Protein AF-A0A528FHM2-F1 (afdb_monomer_lite)

Radius of gyration: 18.12 Å; chains: 1; bounding box: 35×26×55 Å

Sequence (75 aa):
VRSSDSESLRVVGSIVSMLVAPENPGAVLAALTDPRTSIVTLTITEKAYLRAAGGGLDTAHPDIVHDLANPRTPR

Foldseek 3Di:
DDDPVDDDDDDDDPDPDDDDCVVPVPVVVCQVPPPPPPDDDDPPDPCVQCADPVGHHPCVPPQNVVCVVPVPRGD

Structure (mmCIF, N/CA/C/O backbone):
data_AF-A0A528FHM2-F1
#
_entry.id   AF-A0A528FHM2-F1
#
loop_
_atom_site.group_PDB
_atom_site.id
_atom_site.type_symbol
_atom_site.label_atom_id
_atom_site.label_alt_id
_atom_site.label_comp_id
_atom_site.label_asym_id
_atom_site.label_entity_id
_atom_site.label_seq_id
_atom_site.pdbx_PDB_ins_code
_atom_site.Cartn_x
_atom_site.Cartn_y
_atom_site.Cartn_z
_atom_site.occupancy
_atom_site.B_iso_or_equiv
_atom_site.auth_seq_id
_atom_site.auth_comp_id
_atom_site.auth_asym_id
_atom_site.auth_atom_id
_atom_site.pdbx_PDB_model_num
ATOM 1 N N . VAL A 1 1 ? 3.132 3.544 27.201 1.00 80.19 1 VAL A N 1
ATOM 2 C CA . VAL A 1 1 ? 4.243 4.483 27.496 1.00 80.19 1 VAL A CA 1
ATOM 3 C C . VAL A 1 1 ? 5.273 3.737 28.315 1.00 80.19 1 VAL A C 1
ATOM 5 O O . VAL A 1 1 ? 4.869 3.039 29.233 1.00 80.19 1 VAL A O 1
ATOM 8 N N . ARG A 1 2 ? 6.556 3.831 27.963 1.00 89.44 2 ARG A N 1
ATOM 9 C CA . ARG A 1 2 ? 7.658 3.265 28.750 1.00 89.44 2 ARG A CA 1
ATOM 10 C C . ARG A 1 2 ? 8.640 4.381 29.097 1.00 89.44 2 ARG A C 1
ATOM 12 O O . ARG A 1 2 ? 9.027 5.133 28.205 1.00 89.44 2 ARG A O 1
ATOM 19 N N . SER A 1 3 ? 9.014 4.471 30.366 1.00 92.38 3 SER A N 1
ATOM 20 C CA . SER A 1 3 ? 10.107 5.288 30.900 1.00 92.38 3 SER A CA 1
ATOM 21 C C . SER A 1 3 ? 10.925 4.450 31.893 1.00 92.38 3 SER A C 1
ATOM 23 O O . SER A 1 3 ? 10.559 3.310 32.173 1.00 92.38 3 SER A O 1
ATOM 25 N N . SER A 1 4 ? 12.031 4.988 32.417 1.00 92.12 4 SER A N 1
ATOM 26 C CA . SER A 1 4 ? 12.859 4.323 33.441 1.00 92.12 4 SER A CA 1
ATOM 27 C C . SER A 1 4 ? 12.062 3.870 34.667 1.00 92.12 4 SER A C 1
ATOM 29 O O . SER A 1 4 ? 12.344 2.812 35.218 1.00 92.12 4 SER A O 1
ATOM 31 N N . AS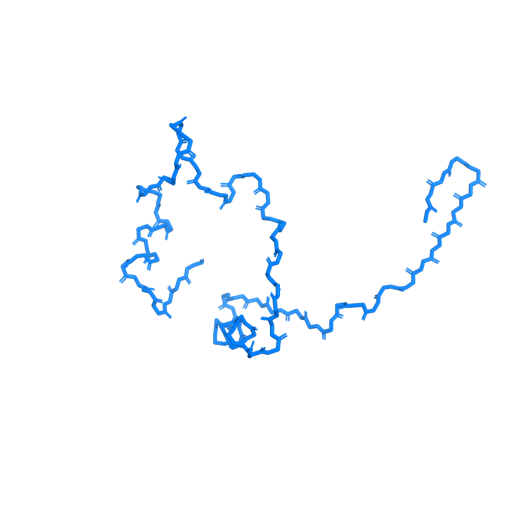P A 1 5 ? 11.058 4.656 35.060 1.00 92.31 5 ASP A N 1
ATOM 32 C CA . ASP A 1 5 ? 10.353 4.502 36.338 1.00 92.31 5 ASP A CA 1
ATOM 33 C C . ASP A 1 5 ? 8.918 3.980 36.192 1.00 92.31 5 ASP A C 1
ATOM 35 O O . ASP A 1 5 ? 8.256 3.693 37.188 1.00 92.31 5 ASP A O 1
ATOM 39 N N . SER A 1 6 ? 8.389 3.892 34.965 1.00 92.12 6 SER A N 1
ATOM 40 C CA . SER A 1 6 ? 6.998 3.486 34.761 1.00 92.12 6 SER A CA 1
ATOM 41 C C . SER A 1 6 ? 6.733 2.860 33.397 1.00 92.12 6 SER A C 1
ATOM 43 O O . SER A 1 6 ? 7.326 3.219 32.376 1.00 92.12 6 SER A O 1
ATOM 45 N N . GLU A 1 7 ? 5.753 1.962 33.377 1.00 95.62 7 GLU A N 1
ATOM 46 C CA . GLU A 1 7 ? 5.213 1.383 32.160 1.00 95.62 7 GLU A CA 1
ATOM 47 C C . GLU A 1 7 ? 3.681 1.424 32.181 1.00 95.62 7 GLU A C 1
ATOM 49 O O . GLU A 1 7 ? 3.034 1.104 33.174 1.00 95.62 7 GLU A O 1
ATOM 54 N N . SER A 1 8 ? 3.097 1.820 31.052 1.00 95.38 8 SER A N 1
ATOM 55 C CA . SER A 1 8 ? 1.658 1.824 30.807 1.00 95.38 8 SER A CA 1
ATOM 56 C C . SER A 1 8 ? 1.360 1.095 29.502 1.00 95.38 8 SER A C 1
ATOM 58 O O . SER A 1 8 ? 1.915 1.434 28.447 1.00 95.38 8 SER A O 1
ATOM 60 N N . LEU A 1 9 ? 0.460 0.117 29.582 1.00 95.81 9 LEU A N 1
ATOM 61 C CA . LEU A 1 9 ? 0.015 -0.715 28.472 1.00 95.81 9 LEU A CA 1
ATOM 62 C C . LEU A 1 9 ? -1.429 -0.375 28.098 1.00 95.81 9 LEU A C 1
ATOM 64 O O . LEU A 1 9 ? -2.249 -0.043 28.952 1.00 95.81 9 LEU A O 1
ATOM 68 N N . ARG A 1 10 ? -1.742 -0.478 26.806 1.00 96.31 10 ARG A N 1
ATOM 69 C CA . ARG A 1 10 ? -3.093 -0.293 26.272 1.00 96.31 10 ARG A CA 1
ATOM 70 C C . ARG A 1 10 ? -3.329 -1.276 25.132 1.00 96.31 10 ARG A C 1
ATOM 72 O O . ARG A 1 10 ? -2.464 -1.440 24.278 1.00 96.31 10 ARG A O 1
ATOM 79 N N . VAL A 1 11 ? -4.523 -1.862 25.088 1.00 97.12 11 VAL A N 1
ATOM 80 C CA . VAL A 1 11 ? -4.985 -2.647 23.936 1.00 97.12 11 VAL A CA 1
ATOM 81 C C . VAL A 1 11 ? -5.379 -1.707 22.794 1.00 97.12 11 VAL A C 1
ATOM 83 O O . VAL A 1 11 ? -6.149 -0.763 22.994 1.00 97.12 11 VAL A O 1
ATOM 86 N N . VAL A 1 12 ? -4.861 -1.968 21.594 1.00 97.25 12 VAL A N 1
ATOM 87 C CA . VAL A 1 12 ? -5.207 -1.236 20.368 1.00 97.25 12 VAL A CA 1
ATOM 88 C C . VAL A 1 12 ? -6.184 -2.074 19.549 1.00 97.25 12 VAL A C 1
ATOM 90 O O . VAL A 1 12 ? -5.864 -3.194 19.174 1.00 97.25 12 VAL A O 1
ATOM 93 N N . GLY A 1 13 ? -7.366 -1.519 19.271 1.00 97.25 13 GLY A N 1
ATOM 94 C CA . GLY A 1 13 ? -8.427 -2.172 18.489 1.00 97.25 13 GLY A CA 1
ATOM 95 C C . GLY A 1 13 ? -8.820 -1.420 17.215 1.00 97.25 13 GLY A C 1
ATOM 96 O O . GLY A 1 13 ? -9.876 -1.682 16.656 1.00 97.25 13 GLY A O 1
ATOM 97 N N . SER A 1 14 ? -8.017 -0.445 16.776 1.00 97.31 14 SER A N 1
ATOM 98 C CA . SER A 1 14 ? -8.311 0.368 15.584 1.00 97.31 14 SER A CA 1
ATOM 99 C C . SER A 1 14 ? -8.049 -0.358 14.262 1.00 97.31 14 SER A C 1
ATOM 101 O O . SER A 1 14 ? -8.492 0.107 13.218 1.00 97.31 14 SER A O 1
ATOM 103 N N . ILE A 1 15 ? -7.321 -1.478 14.289 1.00 96.75 15 ILE A N 1
ATOM 104 C CA . ILE A 1 15 ? -7.094 -2.331 13.120 1.00 96.75 15 ILE A CA 1
ATOM 105 C C . ILE A 1 15 ? -8.206 -3.376 13.094 1.00 96.75 15 ILE A C 1
ATOM 107 O O . ILE A 1 15 ? -8.257 -4.250 13.955 1.00 96.75 15 ILE A O 1
ATOM 111 N N . VAL A 1 16 ? -9.099 -3.268 12.112 1.00 96.56 16 VAL A N 1
ATOM 112 C CA . VAL A 1 16 ? -10.286 -4.134 11.992 1.00 96.56 16 VAL A CA 1
ATOM 113 C C . VAL A 1 16 ? -10.103 -5.284 10.999 1.00 96.56 16 VAL A C 1
ATOM 115 O O . VAL A 1 16 ? -10.868 -6.243 11.026 1.00 96.56 16 VAL A O 1
ATOM 118 N N . SER A 1 17 ? -9.098 -5.203 10.124 1.00 96.38 17 SER A N 1
ATOM 119 C CA . SER A 1 17 ? -8.818 -6.208 9.095 1.00 96.38 17 SER A CA 1
ATOM 120 C C . SER A 1 17 ? -7.366 -6.141 8.622 1.00 96.38 17 SER A C 1
ATOM 122 O O . SER A 1 17 ? -6.767 -5.066 8.622 1.00 96.38 17 SER A O 1
ATOM 124 N N . MET A 1 18 ? -6.837 -7.272 8.149 1.00 97.25 18 MET A N 1
ATOM 125 C CA . MET A 1 18 ? -5.536 -7.384 7.486 1.00 97.25 18 MET A CA 1
ATOM 126 C C . MET A 1 18 ? -5.720 -8.129 6.165 1.00 97.25 18 MET A C 1
ATOM 128 O O . MET A 1 18 ? -6.362 -9.176 6.134 1.0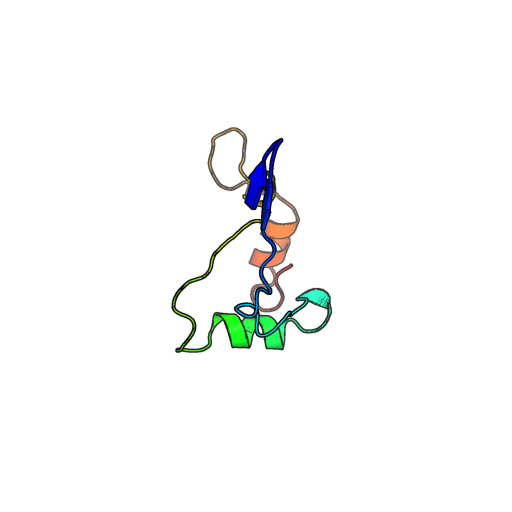0 97.25 18 MET A O 1
ATOM 132 N N . LEU A 1 19 ? -5.178 -7.574 5.083 1.00 97.69 19 LEU A N 1
ATOM 133 C CA . LEU A 1 19 ? -5.256 -8.141 3.739 1.00 97.69 19 LEU A CA 1
ATOM 134 C C . LEU A 1 19 ? -3.843 -8.291 3.173 1.00 97.69 19 LEU A C 1
ATOM 136 O O . LEU A 1 19 ? -3.003 -7.414 3.374 1.00 97.69 19 LEU A O 1
ATOM 140 N N . VAL A 1 20 ? -3.599 -9.384 2.451 1.00 97.00 20 VAL A N 1
ATOM 141 C CA . VAL A 1 20 ? -2.311 -9.699 1.820 1.00 97.00 20 V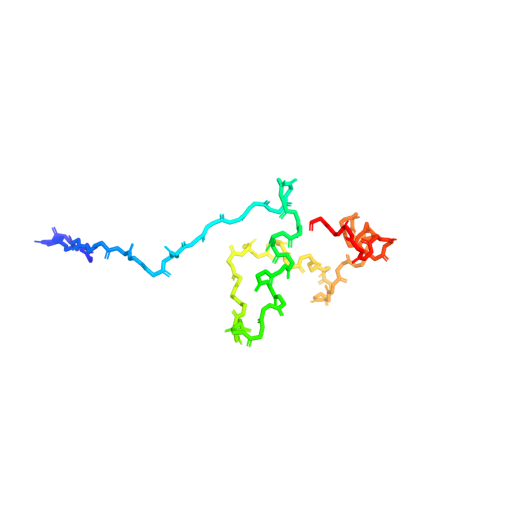AL A CA 1
ATOM 142 C C . VAL A 1 20 ? -2.521 -9.745 0.308 1.00 97.00 20 VAL A C 1
ATOM 144 O O . VAL A 1 20 ? -3.238 -10.606 -0.200 1.00 97.00 20 VAL A O 1
ATOM 147 N N . ALA A 1 21 ? -1.929 -8.795 -0.421 1.00 94.56 21 ALA A N 1
ATOM 148 C CA . ALA A 1 21 ? -2.208 -8.609 -1.847 1.00 94.56 21 ALA A CA 1
ATOM 149 C C . ALA A 1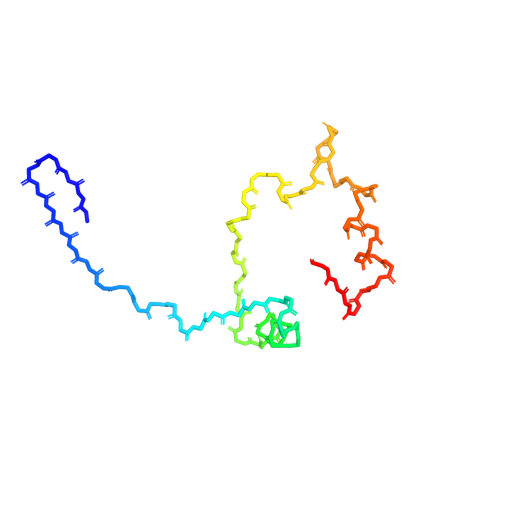 21 ? -1.904 -9.848 -2.715 1.00 94.56 21 ALA A C 1
ATOM 151 O O . ALA A 1 21 ? -2.768 -10.192 -3.520 1.00 94.56 21 ALA A O 1
ATOM 152 N N . PRO A 1 22 ? -0.783 -10.581 -2.530 1.00 93.19 22 PRO A N 1
ATOM 153 C CA . PRO A 1 22 ? -0.540 -11.818 -3.278 1.00 93.19 22 PRO A CA 1
ATOM 154 C C . PRO A 1 22 ? -1.581 -12.926 -3.056 1.00 93.19 22 PRO A C 1
ATOM 156 O O . PRO A 1 22 ? -1.793 -13.742 -3.947 1.00 93.19 22 PRO A O 1
ATOM 159 N N . GLU A 1 23 ? -2.229 -12.969 -1.888 1.00 96.06 23 GLU A N 1
ATOM 160 C CA . GLU A 1 23 ? -3.230 -13.994 -1.559 1.00 96.06 23 GLU A C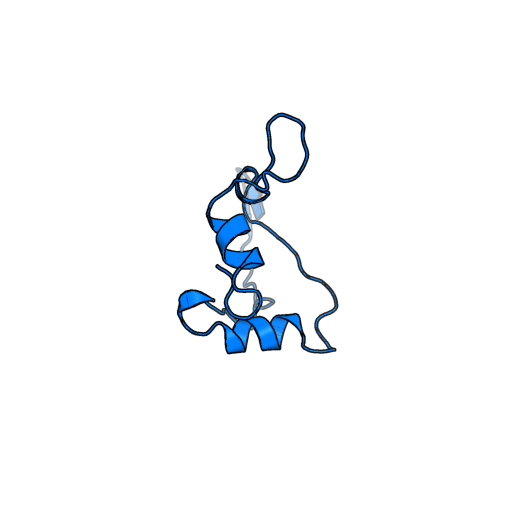A 1
ATOM 161 C C . GLU A 1 23 ? -4.609 -13.643 -2.125 1.00 96.06 23 GLU A C 1
ATOM 163 O O . GLU A 1 23 ? -5.337 -14.516 -2.598 1.00 96.06 23 GLU A O 1
ATOM 168 N N . ASN A 1 24 ? -4.984 -12.360 -2.083 1.00 95.31 24 ASN A N 1
ATOM 169 C CA . ASN A 1 24 ? -6.257 -11.886 -2.613 1.00 95.31 24 ASN A CA 1
ATOM 170 C C . ASN A 1 24 ? -6.170 -10.421 -3.087 1.00 95.31 24 ASN A C 1
ATOM 172 O O . ASN A 1 24 ? -6.581 -9.501 -2.366 1.00 95.31 24 ASN A O 1
ATOM 176 N N . PRO A 1 25 ? -5.695 -10.179 -4.320 1.00 93.44 25 PRO A N 1
ATOM 177 C CA . PRO A 1 25 ? -5.547 -8.822 -4.844 1.00 93.44 25 PRO A CA 1
ATOM 178 C C . PRO A 1 25 ? -6.904 -8.131 -5.042 1.00 93.44 25 PRO A C 1
ATOM 180 O O . PRO A 1 25 ? -7.011 -6.913 -4.911 1.00 93.44 25 PRO A O 1
ATOM 183 N N . GLY A 1 26 ? -7.968 -8.906 -5.290 1.00 95.25 26 GLY A N 1
ATOM 184 C CA . GLY A 1 26 ? -9.330 -8.391 -5.421 1.00 95.25 26 GLY A CA 1
ATOM 185 C C . GLY A 1 26 ? -9.858 -7.780 -4.122 1.00 95.25 26 GLY A C 1
ATOM 186 O O . GLY A 1 26 ? -10.452 -6.705 -4.157 1.00 95.25 26 GLY A O 1
ATOM 187 N N . ALA A 1 27 ? -9.598 -8.415 -2.975 1.00 96.81 27 ALA A N 1
ATOM 188 C CA . ALA A 1 27 ? -9.992 -7.883 -1.670 1.00 96.81 27 ALA A CA 1
ATOM 189 C C . ALA A 1 27 ? -9.252 -6.582 -1.330 1.00 96.81 27 ALA A C 1
ATOM 191 O O . ALA A 1 27 ? -9.865 -5.644 -0.820 1.00 96.81 27 ALA A O 1
ATOM 192 N N . VAL A 1 28 ? -7.957 -6.498 -1.655 1.00 96.81 28 VAL A N 1
ATOM 193 C CA . VAL A 1 28 ? -7.172 -5.267 -1.473 1.00 96.81 28 VAL A CA 1
ATOM 194 C C . VAL A 1 28 ? -7.721 -4.146 -2.352 1.00 96.81 28 VAL A C 1
ATOM 196 O O . VAL A 1 28 ? -7.978 -3.051 -1.856 1.00 96.81 28 VAL A O 1
ATOM 199 N N . LEU A 1 29 ? -7.974 -4.422 -3.634 1.00 95.81 29 LEU A N 1
ATOM 200 C CA . LEU A 1 29 ? -8.534 -3.430 -4.548 1.00 95.81 29 LEU A CA 1
ATOM 201 C C . LEU A 1 29 ? -9.924 -2.960 -4.099 1.00 95.81 29 LEU A C 1
ATOM 203 O O . LEU A 1 29 ? -10.202 -1.763 -4.131 1.00 95.81 29 LEU A O 1
ATOM 207 N N . ALA A 1 30 ? -10.780 -3.877 -3.645 1.00 97.19 30 ALA A N 1
ATOM 208 C CA . ALA A 1 30 ? -12.095 -3.538 -3.111 1.00 97.19 30 ALA A CA 1
ATOM 209 C C . ALA A 1 30 ? -11.990 -2.624 -1.879 1.00 97.19 30 ALA A C 1
ATOM 211 O O . ALA A 1 30 ? -12.709 -1.635 -1.803 1.00 97.19 30 ALA A O 1
ATOM 212 N N . ALA A 1 31 ? -11.060 -2.891 -0.957 1.00 97.38 31 ALA A N 1
ATOM 213 C CA . ALA A 1 31 ? -10.833 -2.029 0.203 1.00 97.38 31 ALA A CA 1
ATOM 214 C C . ALA A 1 31 ? -10.311 -0.633 -0.191 1.00 97.38 31 ALA A C 1
ATOM 216 O O . ALA A 1 31 ? -10.772 0.371 0.352 1.00 97.38 31 ALA A O 1
ATOM 217 N N . LEU A 1 32 ? -9.387 -0.554 -1.155 1.00 96.94 32 LEU A N 1
ATOM 218 C CA . LEU A 1 32 ? -8.838 0.716 -1.650 1.00 96.94 32 LEU A CA 1
ATOM 219 C C . LEU A 1 32 ? -9.859 1.553 -2.435 1.00 96.94 32 LEU A C 1
ATOM 221 O O . LEU A 1 32 ? -9.723 2.771 -2.493 1.00 96.94 32 LEU A O 1
ATOM 225 N N . THR A 1 33 ? -10.857 0.912 -3.047 1.00 97.31 33 THR A N 1
ATOM 226 C CA . THR A 1 33 ? -11.877 1.570 -3.884 1.00 97.31 33 THR A CA 1
ATOM 227 C C . THR A 1 33 ? -13.239 1.716 -3.202 1.00 97.31 33 THR A C 1
ATOM 229 O O . THR A 1 33 ? -14.152 2.293 -3.793 1.00 97.31 33 THR A O 1
ATOM 232 N N . ASP A 1 34 ? -13.393 1.234 -1.964 1.00 98.25 34 ASP A N 1
ATOM 233 C CA . ASP A 1 34 ? -14.602 1.440 -1.163 1.00 98.25 34 ASP A CA 1
ATOM 234 C C . ASP A 1 34 ? -14.829 2.953 -0.959 1.00 98.25 34 ASP A C 1
ATOM 236 O O . ASP A 1 34 ? -13.926 3.641 -0.477 1.00 98.25 34 ASP A O 1
ATOM 240 N N . PRO A 1 35 ? -16.023 3.499 -1.265 1.00 98.25 35 PRO A N 1
ATOM 241 C CA . PRO A 1 35 ? -16.331 4.917 -1.063 1.00 98.25 35 PRO A CA 1
ATOM 242 C C . PRO A 1 35 ? -16.129 5.428 0.372 1.00 98.25 35 PRO A C 1
ATOM 244 O O . PRO A 1 35 ? -16.034 6.635 0.591 1.00 98.25 35 PRO A O 1
ATOM 247 N N . ARG A 1 36 ? -16.090 4.533 1.366 1.00 97.88 36 ARG A N 1
ATOM 248 C CA . ARG A 1 36 ? -15.821 4.866 2.773 1.00 97.88 36 ARG A CA 1
ATOM 249 C C . ARG A 1 36 ? -14.328 5.023 3.072 1.00 97.88 36 ARG A C 1
ATOM 251 O O . ARG A 1 36 ? -13.984 5.589 4.109 1.00 97.88 36 ARG A O 1
ATOM 258 N N . THR A 1 37 ? -13.441 4.548 2.200 1.00 98.00 37 THR A N 1
ATOM 259 C CA . THR A 1 37 ? -11.990 4.702 2.346 1.00 98.00 37 THR A CA 1
ATOM 260 C C . THR A 1 37 ? -11.593 6.124 1.969 1.00 98.00 37 THR A C 1
ATOM 262 O O . THR A 1 37 ? -11.465 6.469 0.800 1.00 98.00 37 THR A O 1
ATOM 265 N N . SER A 1 38 ? -11.410 6.981 2.976 1.00 98.12 38 SER A N 1
ATOM 266 C CA . SER A 1 38 ? -11.074 8.397 2.758 1.00 98.12 38 SER A CA 1
ATOM 267 C C . SER A 1 38 ? -9.573 8.696 2.739 1.00 98.12 38 SER A C 1
ATOM 269 O O . SER A 1 38 ? -9.169 9.736 2.228 1.00 98.12 38 SER A O 1
ATOM 271 N N . ILE A 1 39 ? -8.741 7.838 3.339 1.00 98.25 39 ILE A N 1
ATOM 272 C CA . ILE A 1 39 ? -7.298 8.067 3.496 1.00 98.25 39 ILE A CA 1
ATOM 273 C C . ILE A 1 39 ? -6.553 6.750 3.279 1.00 98.25 39 ILE A C 1
ATOM 275 O O . ILE A 1 39 ? -6.910 5.731 3.867 1.00 98.25 39 ILE A O 1
ATOM 279 N N . VAL A 1 40 ? -5.475 6.805 2.495 1.00 97.88 40 VAL A N 1
ATOM 280 C CA . VAL A 1 40 ? -4.475 5.737 2.382 1.00 97.88 40 VAL A CA 1
ATOM 281 C C . VAL A 1 40 ? -3.170 6.251 2.983 1.00 97.88 40 VAL A C 1
ATOM 283 O O . VAL A 1 40 ? -2.625 7.254 2.526 1.00 97.88 40 VAL A O 1
ATOM 286 N N . THR A 1 41 ? -2.681 5.588 4.030 1.00 98.12 41 THR A N 1
ATOM 287 C CA . THR A 1 41 ? -1.381 5.879 4.650 1.00 98.12 41 THR A CA 1
ATOM 288 C C . THR A 1 41 ? -0.366 4.807 4.270 1.00 98.12 41 THR A C 1
ATOM 290 O O . THR A 1 41 ? -0.728 3.668 3.983 1.00 98.12 41 THR A O 1
ATOM 293 N N . LEU A 1 42 ? 0.919 5.169 4.242 1.00 98.00 42 LEU A N 1
ATOM 294 C CA . LEU A 1 42 ? 1.993 4.286 3.791 1.00 98.00 42 LEU A CA 1
ATOM 295 C C . LEU A 1 42 ? 3.139 4.289 4.803 1.00 98.00 42 LEU A C 1
ATOM 297 O O . LEU A 1 42 ? 3.700 5.335 5.123 1.00 98.00 42 LEU A O 1
ATOM 301 N N . THR A 1 43 ? 3.524 3.101 5.258 1.00 97.44 43 THR A N 1
ATOM 302 C CA . THR A 1 43 ? 4.741 2.858 6.047 1.00 97.44 43 THR A CA 1
ATOM 303 C C . THR A 1 43 ? 5.581 1.795 5.343 1.00 97.44 43 THR A C 1
ATOM 305 O O . THR A 1 43 ? 5.810 0.709 5.865 1.00 97.44 43 THR A O 1
ATOM 308 N N . ILE A 1 44 ? 5.978 2.099 4.106 1.00 96.88 44 ILE A N 1
ATOM 309 C CA . ILE A 1 44 ? 6.599 1.158 3.157 1.00 96.88 44 ILE A CA 1
ATOM 310 C C . ILE A 1 44 ? 8.137 1.203 3.155 1.00 96.88 44 ILE A C 1
ATOM 312 O O . ILE A 1 44 ? 8.762 0.530 2.343 1.00 96.88 44 ILE A O 1
ATOM 316 N N . THR A 1 45 ? 8.754 1.952 4.080 1.00 96.50 45 THR A N 1
ATOM 317 C CA . THR A 1 45 ? 10.183 2.357 4.082 1.00 96.50 45 THR A CA 1
ATOM 318 C C . THR A 1 45 ? 10.550 3.332 2.957 1.00 96.50 45 THR A C 1
ATOM 320 O O . THR A 1 45 ? 9.774 3.578 2.037 1.00 96.50 45 THR A O 1
ATOM 323 N N . GLU A 1 46 ? 11.746 3.912 3.021 1.00 95.06 46 GLU A N 1
ATOM 324 C CA . GLU A 1 46 ? 12.244 4.908 2.071 1.00 95.06 46 GLU A CA 1
ATOM 325 C C . GLU A 1 46 ? 12.494 4.323 0.675 1.00 95.06 46 GLU A C 1
ATOM 327 O O . GLU A 1 46 ? 12.280 5.000 -0.331 1.00 95.06 46 GLU A O 1
ATOM 332 N N . LYS A 1 47 ? 12.928 3.061 0.587 1.00 93.44 47 LYS A N 1
ATOM 333 C CA . LYS A 1 47 ? 13.292 2.434 -0.694 1.00 93.44 47 LYS A CA 1
ATOM 334 C C . LYS A 1 47 ? 12.074 2.136 -1.571 1.00 93.44 47 LYS A C 1
ATOM 336 O O . LYS A 1 47 ? 12.178 2.195 -2.793 1.00 93.44 47 LYS A O 1
ATOM 341 N N . ALA A 1 48 ? 10.923 1.852 -0.966 1.00 95.44 48 ALA A N 1
ATOM 342 C CA . ALA A 1 48 ? 9.720 1.453 -1.695 1.00 95.44 48 ALA A CA 1
ATOM 343 C C . ALA A 1 48 ? 9.052 2.599 -2.475 1.00 95.44 48 ALA A C 1
ATOM 345 O O . ALA A 1 48 ? 8.149 2.353 -3.263 1.00 95.44 48 ALA A O 1
ATOM 346 N N . TYR A 1 49 ? 9.526 3.840 -2.324 1.00 95.88 49 TYR A N 1
ATOM 347 C CA . TYR A 1 49 ? 9.134 4.942 -3.208 1.00 95.88 49 TYR A CA 1
ATOM 348 C C . TYR A 1 49 ? 9.775 4.853 -4.605 1.00 95.88 49 TYR A C 1
ATOM 350 O O . TYR A 1 49 ? 9.461 5.684 -5.454 1.00 95.88 49 TYR A O 1
ATOM 358 N N . LEU A 1 50 ? 10.687 3.890 -4.832 1.00 96.06 50 LEU A N 1
A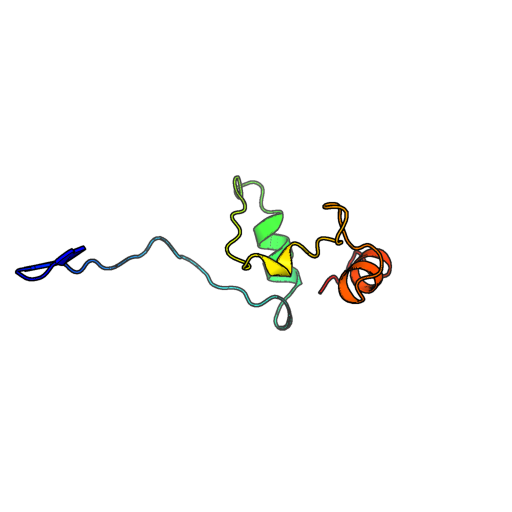TOM 359 C CA . LEU A 1 50 ? 11.314 3.585 -6.125 1.00 96.06 50 LEU A CA 1
ATOM 360 C C . LEU A 1 50 ? 11.845 4.840 -6.832 1.00 96.06 50 LEU A C 1
ATOM 362 O O . LEU A 1 50 ? 11.543 5.111 -7.992 1.00 96.06 50 LEU A O 1
ATOM 366 N N . ARG A 1 51 ? 12.606 5.654 -6.093 1.00 96.25 51 ARG A N 1
ATOM 367 C CA . ARG A 1 51 ? 13.131 6.929 -6.589 1.00 96.25 51 ARG A CA 1
ATOM 368 C C . ARG A 1 51 ? 14.466 6.733 -7.298 1.00 96.25 51 ARG A C 1
ATOM 370 O O . ARG A 1 51 ? 15.388 6.144 -6.738 1.00 96.25 51 ARG A O 1
ATOM 377 N N . ALA A 1 52 ? 14.588 7.308 -8.488 1.00 95.62 52 ALA A N 1
ATOM 378 C CA . ALA A 1 52 ? 15.852 7.424 -9.200 1.00 95.62 52 ALA A CA 1
ATOM 379 C C . ALA A 1 52 ? 16.781 8.434 -8.505 1.00 95.62 52 ALA A C 1
ATOM 381 O O . ALA A 1 52 ? 16.336 9.295 -7.741 1.00 95.62 52 ALA A O 1
ATOM 382 N N . ALA A 1 53 ? 18.075 8.401 -8.839 1.00 93.06 53 ALA A N 1
ATOM 383 C CA . ALA A 1 53 ? 19.067 9.334 -8.292 1.00 93.06 53 ALA A CA 1
ATOM 384 C C . ALA A 1 53 ? 18.709 10.818 -8.529 1.00 93.06 53 ALA A C 1
ATOM 386 O O . ALA A 1 53 ? 19.021 11.669 -7.701 1.00 93.06 53 ALA A O 1
ATOM 387 N N . GLY A 1 54 ? 18.000 11.124 -9.623 1.00 93.19 54 GLY A N 1
ATOM 388 C CA . GLY A 1 54 ? 17.490 12.467 -9.932 1.00 93.19 54 GLY A CA 1
ATOM 389 C C . GLY A 1 54 ? 16.260 12.897 -9.120 1.00 93.19 54 GLY A C 1
ATOM 390 O O . GLY A 1 54 ? 15.745 13.991 -9.324 1.00 93.19 54 GLY A O 1
ATOM 391 N N . GLY A 1 55 ? 15.759 12.049 -8.217 1.00 91.75 55 GLY A N 1
ATOM 392 C CA . GLY A 1 55 ? 14.676 12.360 -7.284 1.00 91.75 55 GLY A CA 1
ATOM 393 C C . GLY A 1 55 ? 13.257 12.055 -7.773 1.00 91.75 55 GLY A C 1
ATOM 394 O O . GLY A 1 55 ? 12.348 12.067 -6.937 1.00 91.75 55 GLY A O 1
ATOM 395 N N . GLY A 1 56 ? 13.072 11.764 -9.064 1.00 96.06 56 GLY A N 1
ATOM 396 C CA . GLY A 1 56 ? 11.813 11.290 -9.654 1.00 96.06 56 GLY A CA 1
ATOM 397 C C . GLY A 1 56 ? 11.622 9.774 -9.543 1.00 96.06 56 GLY A C 1
ATOM 398 O O . GLY A 1 56 ? 12.450 9.083 -8.954 1.00 96.06 56 GLY A O 1
ATOM 399 N N . LEU A 1 57 ? 10.533 9.262 -10.119 1.00 97.06 57 LEU A N 1
ATOM 400 C CA . LEU A 1 57 ? 10.246 7.827 -10.186 1.00 97.06 57 LEU A CA 1
ATOM 401 C C . LEU A 1 57 ? 11.257 7.108 -11.096 1.00 97.06 57 LEU A C 1
ATOM 403 O O . LEU A 1 57 ? 11.511 7.563 -12.213 1.00 97.06 57 LEU A O 1
ATOM 407 N N . ASP A 1 58 ? 11.806 5.984 -10.642 1.00 97.12 58 ASP A N 1
ATOM 408 C CA . ASP A 1 58 ? 12.658 5.103 -11.444 1.00 97.12 58 ASP A CA 1
ATOM 409 C C . ASP A 1 58 ? 11.811 4.230 -12.376 1.00 97.12 58 ASP A C 1
ATOM 411 O O . ASP A 1 58 ? 11.517 3.073 -12.093 1.00 97.12 58 ASP A O 1
ATOM 415 N N . THR A 1 59 ? 11.405 4.786 -13.513 1.00 96.38 59 THR A N 1
ATOM 416 C CA . THR A 1 59 ? 10.537 4.105 -14.489 1.00 96.38 59 THR A CA 1
ATOM 417 C C . THR A 1 59 ? 11.144 2.844 -15.110 1.00 96.38 59 THR A C 1
ATOM 419 O O . THR A 1 59 ? 10.411 2.066 -15.718 1.00 96.38 59 THR A O 1
ATOM 422 N N . ALA A 1 60 ? 12.452 2.617 -14.949 1.00 96.56 60 ALA A N 1
ATOM 423 C CA . ALA A 1 60 ? 13.125 1.398 -15.385 1.00 96.56 60 ALA A CA 1
ATOM 424 C C . ALA A 1 60 ? 13.076 0.274 -14.333 1.00 96.56 60 ALA A C 1
ATOM 426 O O . ALA A 1 60 ? 13.479 -0.852 -14.634 1.00 96.56 60 ALA A O 1
ATOM 427 N N . HIS A 1 61 ? 12.585 0.546 -13.116 1.00 97.62 61 HIS A N 1
ATOM 428 C CA . HIS A 1 61 ? 12.467 -0.466 -12.073 1.00 97.62 61 HIS A CA 1
ATOM 429 C C . HIS A 1 61 ? 11.549 -1.615 -12.537 1.00 97.62 61 HIS A C 1
ATOM 431 O O . HIS A 1 61 ? 10.436 -1.343 -13.000 1.00 97.62 61 HIS A O 1
ATOM 437 N N . PRO A 1 62 ? 11.951 -2.895 -12.388 1.00 97.25 62 PRO A N 1
ATOM 438 C CA . PRO A 1 62 ? 11.204 -4.032 -12.935 1.00 97.25 62 PRO A CA 1
ATOM 439 C C . PRO A 1 62 ? 9.734 -4.094 -12.512 1.00 97.25 62 PRO A C 1
ATOM 441 O O . PRO A 1 62 ? 8.880 -4.422 -13.331 1.00 97.25 62 PRO A O 1
ATOM 444 N N . ASP A 1 63 ? 9.428 -3.742 -11.261 1.00 96.06 63 ASP A N 1
ATOM 445 C CA . ASP A 1 63 ? 8.044 -3.749 -10.769 1.00 96.06 63 ASP A CA 1
ATOM 446 C C . ASP A 1 63 ? 7.204 -2.614 -11.368 1.00 96.06 63 ASP A C 1
ATOM 448 O O . ASP A 1 63 ? 6.043 -2.823 -11.693 1.00 96.06 63 ASP A O 1
ATOM 452 N N . ILE A 1 64 ? 7.800 -1.447 -11.642 1.00 97.12 64 ILE A N 1
ATOM 453 C CA . ILE A 1 64 ? 7.092 -0.353 -12.326 1.00 97.12 64 ILE A CA 1
ATOM 454 C C . ILE A 1 64 ? 6.801 -0.738 -13.772 1.00 97.12 64 ILE A C 1
ATOM 456 O O . ILE A 1 64 ? 5.690 -0.541 -14.260 1.00 97.12 64 ILE A O 1
ATOM 460 N N . VAL A 1 65 ? 7.783 -1.330 -14.455 1.00 98.19 65 VAL A N 1
ATOM 461 C CA . VAL A 1 65 ? 7.597 -1.855 -15.812 1.00 98.19 65 VAL A CA 1
ATOM 462 C C . VAL A 1 65 ? 6.504 -2.930 -15.830 1.00 98.19 65 VAL A C 1
ATOM 464 O O . VAL A 1 65 ? 5.654 -2.919 -16.722 1.00 98.19 65 VAL A O 1
ATOM 467 N N . HIS A 1 66 ? 6.486 -3.830 -14.840 1.00 97.50 66 HIS A N 1
ATOM 468 C CA . HIS A 1 66 ? 5.446 -4.854 -14.703 1.00 97.50 66 HIS A CA 1
ATOM 469 C C . HIS A 1 66 ? 4.059 -4.236 -14.506 1.00 97.50 66 HIS A C 1
ATOM 471 O O . HIS A 1 66 ? 3.135 -4.615 -15.227 1.00 97.50 66 HIS A O 1
ATOM 477 N N . ASP A 1 67 ? 3.910 -3.290 -13.581 1.00 96.75 67 ASP A N 1
ATOM 478 C CA . ASP A 1 67 ? 2.626 -2.663 -13.249 1.00 96.75 67 ASP A CA 1
ATOM 479 C C . ASP A 1 67 ? 2.056 -1.862 -14.420 1.00 96.75 67 ASP A C 1
ATOM 481 O O . ASP A 1 67 ? 0.861 -1.941 -14.709 1.00 96.75 67 ASP A O 1
ATOM 485 N N . LEU A 1 68 ? 2.916 -1.142 -15.148 1.00 97.19 68 LEU A N 1
ATOM 486 C CA . LEU A 1 68 ? 2.526 -0.413 -16.355 1.00 97.19 68 LEU A CA 1
ATOM 487 C C . LEU A 1 68 ? 2.060 -1.357 -17.469 1.00 97.19 68 LEU A C 1
ATOM 489 O O . LEU A 1 68 ? 1.091 -1.052 -18.165 1.00 97.19 68 LEU A O 1
ATOM 493 N N . ALA A 1 69 ? 2.724 -2.503 -17.637 1.00 98.00 69 ALA A N 1
ATOM 494 C CA . ALA A 1 69 ? 2.328 -3.512 -18.616 1.00 98.00 69 ALA A CA 1
ATOM 495 C C . ALA A 1 69 ? 1.066 -4.288 -18.193 1.00 98.00 69 ALA A C 1
ATOM 497 O O . ALA A 1 69 ? 0.329 -4.774 -19.052 1.00 98.00 69 ALA A O 1
ATOM 498 N N . ASN A 1 70 ? 0.797 -4.395 -16.887 1.00 96.38 70 ASN A N 1
ATOM 499 C CA . ASN A 1 70 ? -0.277 -5.213 -16.325 1.00 96.38 70 ASN A CA 1
ATOM 500 C C . ASN A 1 70 ? -1.134 -4.429 -15.307 1.00 96.38 70 ASN A C 1
ATOM 502 O O . ASN A 1 70 ? -1.245 -4.838 -14.150 1.00 96.38 70 ASN A O 1
ATOM 506 N N . PRO A 1 71 ? -1.838 -3.356 -15.715 1.00 94.12 71 PRO A N 1
ATOM 507 C CA . PRO A 1 71 ? -2.527 -2.443 -14.790 1.00 94.12 71 PRO A CA 1
ATOM 508 C C . PRO A 1 71 ? -3.697 -3.077 -14.017 1.00 94.12 71 PRO A C 1
ATOM 510 O O . PRO A 1 71 ? -4.253 -2.472 -13.103 1.00 94.12 71 PRO A O 1
ATOM 513 N N . ARG A 1 72 ? -4.123 -4.288 -14.395 1.00 92.31 72 ARG A N 1
ATOM 514 C CA . ARG A 1 72 ? -5.161 -5.059 -13.690 1.00 92.31 72 ARG A CA 1
ATOM 515 C C . ARG A 1 72 ? -4.590 -6.058 -12.682 1.00 92.31 72 ARG A C 1
ATOM 517 O O . ARG A 1 72 ? -5.363 -6.611 -11.906 1.00 92.31 72 ARG A O 1
ATOM 524 N N . THR A 1 73 ? -3.277 -6.278 -12.691 1.00 92.00 73 THR A N 1
ATOM 525 C CA . THR A 1 73 ? -2.556 -7.209 -11.811 1.00 92.00 73 THR A CA 1
ATOM 526 C C . THR A 1 73 ? -1.188 -6.620 -11.411 1.00 92.00 73 THR A C 1
ATOM 528 O O . THR A 1 73 ? -0.150 -7.167 -11.815 1.00 92.00 73 THR A O 1
ATOM 531 N N . PRO A 1 74 ? -1.179 -5.490 -10.676 1.00 94.12 74 PRO A N 1
ATOM 532 C CA . PRO A 1 74 ? 0.053 -4.883 -10.175 1.00 94.12 74 PRO A CA 1
ATOM 533 C C . PRO A 1 74 ? 0.707 -5.751 -9.087 1.00 94.12 74 PRO A C 1
ATOM 535 O O . PRO A 1 74 ? 0.059 -6.657 -8.546 1.00 94.12 74 PRO A O 1
ATOM 538 N N . ARG A 1 75 ? 1.982 -5.493 -8.793 1.00 88.81 75 ARG A N 1
ATOM 539 C CA . ARG A 1 75 ? 2.778 -6.174 -7.759 1.00 88.81 75 ARG A CA 1
ATOM 540 C C . ARG A 1 75 ? 2.825 -5.419 -6.438 1.00 88.81 75 ARG A C 1
ATOM 542 O O . ARG A 1 75 ? 2.770 -4.173 -6.440 1.00 88.81 75 ARG A O 1
#

Secondary structure (DSSP, 8-state):
-B-SS-B-------------TTT-HHHHHHHHH-TT---------SGGG-B-TTSSB-TTSHHHHHHHH-TTS--

pLDDT: mean 95.66, std 2.77, range [80.19, 98.25]